Protein AF-A0A965R5T7-F1 (afdb_monomer)

Sequence (135 aa):
MKPNLKTINMLSEKFKLLIEKLINKTNKREIIWSKTHRDDEYMLKVGNSTILIDCWIDDNFQNIVELAIYNNSGDKIDGIIINEQQVDYPFLLGLHAIAKQAYYNVDETFKSIFDELDSNRIVGEKKKNELDDLI

Structure (mmCIF, N/CA/C/O backbone):
data_AF-A0A965R5T7-F1
#
_entry.id   AF-A0A965R5T7-F1
#
loop_
_atom_site.group_PDB
_atom_site.id
_atom_site.type_symbol
_atom_site.label_atom_id
_atom_site.label_alt_id
_atom_site.label_comp_id
_atom_site.label_asym_id
_atom_site.label_entity_id
_atom_site.label_seq_id
_atom_site.pdbx_PDB_ins_code
_atom_site.Cartn_x
_atom_site.Cartn_y
_atom_site.Cartn_z
_atom_site.occupancy
_atom_site.B_iso_or_equiv
_atom_site.auth_seq_id
_atom_site.auth_comp_id
_atom_site.auth_asym_id
_atom_site.auth_atom_id
_atom_site.pdbx_PDB_model_num
ATOM 1 N N . MET A 1 1 ? 34.096 19.685 -16.996 1.00 43.19 1 MET A N 1
ATOM 2 C CA . MET A 1 1 ? 33.132 18.609 -16.672 1.00 43.19 1 MET A CA 1
ATOM 3 C C . MET A 1 1 ? 31.737 19.207 -16.665 1.00 43.19 1 MET A C 1
ATOM 5 O O . MET A 1 1 ? 31.514 20.144 -15.913 1.00 43.19 1 MET A O 1
ATOM 9 N N . LYS A 1 2 ? 30.835 18.744 -17.537 1.00 38.50 2 LYS A N 1
ATOM 10 C CA . LYS A 1 2 ? 29.411 19.103 -17.460 1.00 38.50 2 LYS A CA 1
ATOM 11 C C . LYS A 1 2 ? 28.746 18.209 -16.401 1.00 38.50 2 LYS A C 1
ATOM 13 O O . LYS A 1 2 ? 29.120 17.038 -16.335 1.00 38.50 2 LYS A O 1
ATOM 18 N N . PRO A 1 3 ? 27.807 18.717 -15.588 1.00 44.22 3 PRO A N 1
ATOM 19 C CA . PRO A 1 3 ? 27.029 17.867 -14.699 1.00 44.22 3 PRO A CA 1
ATOM 20 C C . PRO A 1 3 ? 26.232 16.876 -15.550 1.00 44.22 3 PRO A C 1
ATOM 22 O O . PRO A 1 3 ? 25.555 17.262 -16.504 1.00 44.22 3 PRO A O 1
ATOM 25 N N . ASN A 1 4 ? 26.368 15.593 -15.229 1.00 38.88 4 ASN A N 1
ATOM 26 C CA . ASN A 1 4 ? 25.562 14.534 -15.811 1.00 38.88 4 ASN A CA 1
ATOM 27 C C . ASN A 1 4 ? 24.148 14.727 -15.247 1.00 38.88 4 ASN A C 1
ATOM 29 O O . ASN A 1 4 ? 23.935 14.542 -14.048 1.00 38.88 4 ASN A O 1
ATOM 33 N N . LEU A 1 5 ? 23.220 15.227 -16.066 1.00 43.69 5 LEU A N 1
ATOM 34 C CA . LEU A 1 5 ? 21.823 15.387 -15.675 1.00 43.69 5 LEU A CA 1
ATOM 35 C C . LEU A 1 5 ? 21.290 14.006 -15.280 1.00 43.69 5 LEU A C 1
ATOM 37 O O . LEU A 1 5 ? 21.142 13.136 -16.134 1.00 43.69 5 LEU A O 1
ATOM 41 N N . LYS A 1 6 ? 21.038 13.820 -13.974 1.00 46.09 6 LYS A N 1
ATOM 42 C CA . LYS A 1 6 ? 20.223 12.733 -13.421 1.00 46.09 6 LYS A CA 1
ATOM 43 C C . LYS A 1 6 ? 19.007 12.568 -14.331 1.00 46.09 6 LYS A C 1
ATOM 45 O O . LYS A 1 6 ? 18.230 13.511 -14.479 1.00 46.09 6 LYS A O 1
ATOM 50 N N . THR A 1 7 ? 18.849 11.400 -14.940 1.00 43.44 7 THR A N 1
ATOM 51 C CA . THR A 1 7 ? 17.636 11.064 -15.678 1.00 43.44 7 THR A CA 1
ATOM 52 C C . THR A 1 7 ? 16.466 11.131 -14.701 1.00 43.44 7 THR A C 1
ATOM 54 O O . THR A 1 7 ? 16.313 10.267 -13.840 1.00 43.44 7 THR A O 1
ATOM 57 N N . ILE A 1 8 ? 15.665 12.192 -14.796 1.00 49.94 8 ILE A N 1
ATOM 58 C CA . ILE A 1 8 ? 14.352 12.272 -14.161 1.00 49.94 8 ILE A CA 1
ATOM 59 C C . ILE A 1 8 ? 13.474 11.302 -14.952 1.00 49.94 8 ILE A C 1
ATOM 61 O O . ILE A 1 8 ? 12.843 11.687 -15.934 1.00 49.94 8 ILE A O 1
ATOM 65 N N . ASN A 1 9 ? 13.494 10.020 -14.594 1.00 56.38 9 ASN A N 1
ATOM 66 C CA . ASN A 1 9 ? 12.507 9.092 -15.126 1.00 56.38 9 ASN A CA 1
ATOM 67 C C . ASN A 1 9 ? 11.188 9.397 -14.426 1.00 56.38 9 ASN A C 1
ATOM 69 O O . ASN A 1 9 ? 10.975 8.978 -13.290 1.00 56.38 9 ASN A O 1
ATOM 73 N N . MET A 1 10 ? 10.353 10.178 -15.109 1.00 79.50 10 MET A N 1
ATOM 74 C CA . MET A 1 10 ? 8.964 10.354 -14.723 1.00 79.50 10 MET A CA 1
ATOM 75 C C . MET A 1 10 ? 8.202 9.044 -14.924 1.00 79.50 10 MET A C 1
ATOM 77 O O . MET A 1 10 ? 8.462 8.304 -15.878 1.00 79.50 10 MET A O 1
ATOM 81 N N . LEU A 1 11 ? 7.229 8.784 -14.058 1.00 87.62 11 LEU A N 1
ATOM 82 C CA . LEU A 1 11 ? 6.278 7.695 -14.216 1.00 87.62 11 LEU A CA 1
ATOM 83 C C . LEU A 1 11 ? 5.649 7.718 -15.607 1.00 87.62 11 LEU A C 1
ATOM 85 O O . LEU A 1 11 ? 5.277 8.773 -16.129 1.00 87.62 11 LEU A O 1
ATOM 89 N N . SER A 1 12 ? 5.479 6.532 -16.190 1.00 92.12 12 SER A N 1
ATOM 90 C CA . SER A 1 12 ? 4.728 6.415 -17.435 1.00 92.12 12 SER A CA 1
ATOM 91 C C . SER A 1 12 ? 3.263 6.801 -17.215 1.00 92.12 12 SER A C 1
ATOM 93 O O . SER A 1 12 ? 2.692 6.577 -16.144 1.00 92.12 12 SER A O 1
ATOM 95 N N . GLU A 1 13 ? 2.620 7.312 -18.263 1.00 94.12 13 GLU A N 1
ATOM 96 C CA . GLU A 1 13 ? 1.207 7.710 -18.212 1.00 94.12 13 GLU A CA 1
ATOM 97 C C . GLU A 1 13 ? 0.274 6.551 -17.820 1.00 94.12 13 GLU A C 1
ATOM 99 O O . GLU A 1 13 ? -0.743 6.764 -17.164 1.00 94.12 13 GLU A O 1
ATOM 104 N N . LYS A 1 14 ? 0.643 5.299 -18.139 1.00 95.06 14 LYS A N 1
ATOM 105 C CA . LYS A 1 14 ? -0.119 4.113 -17.716 1.00 95.06 14 LYS A CA 1
ATOM 106 C C . LYS A 1 14 ? -0.102 3.934 -16.198 1.00 95.06 14 LYS A C 1
ATOM 108 O O . LYS A 1 14 ? -1.148 3.655 -15.616 1.00 95.06 14 LYS A O 1
ATOM 113 N N . PHE A 1 15 ? 1.059 4.107 -15.564 1.00 96.50 15 PHE A N 1
ATOM 114 C CA . PHE A 1 15 ? 1.178 4.004 -14.110 1.00 96.50 15 PHE A CA 1
ATOM 115 C C . PHE A 1 15 ? 0.506 5.178 -13.406 1.00 96.50 15 PHE A C 1
ATOM 117 O O . PHE A 1 15 ? -0.211 4.948 -12.436 1.00 96.50 15 PHE A O 1
ATOM 124 N N . LYS A 1 16 ? 0.642 6.404 -13.927 1.00 96.25 16 LYS A N 1
ATOM 125 C CA . LYS A 1 16 ? -0.080 7.565 -13.384 1.00 96.25 16 LYS A CA 1
ATOM 126 C C . LYS A 1 16 ? -1.588 7.331 -13.382 1.00 96.25 16 LYS A C 1
ATOM 128 O O . LYS A 1 16 ? -2.218 7.401 -12.331 1.00 96.25 16 LYS A O 1
ATOM 133 N N . LEU A 1 17 ? -2.143 6.928 -14.526 1.00 97.31 17 LEU A N 1
ATOM 134 C CA . LEU A 1 17 ? -3.569 6.637 -14.655 1.00 97.31 17 LEU A CA 1
ATOM 135 C C . LEU A 1 17 ? -4.027 5.493 -13.734 1.00 97.31 17 LEU A C 1
ATOM 137 O O . LEU A 1 17 ? -5.126 5.549 -13.178 1.00 97.31 17 LEU A O 1
ATOM 141 N N . LEU A 1 18 ? -3.215 4.442 -13.579 1.00 97.25 18 LEU A N 1
ATOM 142 C CA . LEU A 1 18 ? -3.512 3.347 -12.657 1.00 97.25 18 LEU A CA 1
ATOM 143 C C . LEU A 1 18 ? -3.575 3.850 -11.209 1.00 97.25 18 LEU A C 1
ATOM 145 O O . LEU A 1 18 ? -4.568 3.599 -10.527 1.00 97.25 18 LEU A O 1
ATOM 149 N N . ILE A 1 19 ? -2.555 4.585 -10.765 1.00 97.88 19 ILE A N 1
ATOM 150 C CA . ILE A 1 19 ? -2.463 5.137 -9.408 1.00 97.88 19 ILE A CA 1
ATOM 151 C C . ILE A 1 19 ? -3.660 6.051 -9.121 1.00 97.88 19 ILE A C 1
ATOM 153 O O . ILE A 1 19 ? -4.338 5.865 -8.112 1.00 97.88 19 ILE A O 1
ATOM 157 N N . GLU A 1 20 ? -4.005 6.962 -10.035 1.00 98.00 20 GLU A N 1
ATOM 158 C CA . GLU A 1 20 ? -5.176 7.838 -9.891 1.00 98.00 20 GLU A CA 1
ATOM 159 C C . GLU A 1 20 ? -6.482 7.049 -9.741 1.00 98.00 20 GLU A C 1
ATOM 161 O O . GLU A 1 20 ? -7.328 7.376 -8.906 1.00 98.00 20 GLU A O 1
ATOM 166 N N . LYS A 1 21 ? -6.674 5.988 -10.535 1.00 98.19 21 LYS A N 1
ATOM 167 C CA . LYS A 1 21 ? -7.870 5.137 -10.433 1.00 98.19 21 LYS A CA 1
ATOM 168 C C . LYS A 1 21 ? -7.934 4.400 -9.098 1.00 98.19 21 LYS A C 1
ATOM 170 O O . LYS A 1 21 ? -9.021 4.311 -8.525 1.00 98.19 21 LYS A O 1
ATOM 175 N N . LEU A 1 22 ? -6.803 3.895 -8.607 1.00 98.25 22 LEU A N 1
ATOM 176 C CA . LEU A 1 22 ? -6.718 3.201 -7.322 1.00 98.25 22 LEU A CA 1
ATOM 177 C C . LEU A 1 22 ? -7.000 4.150 -6.155 1.00 98.25 22 LEU A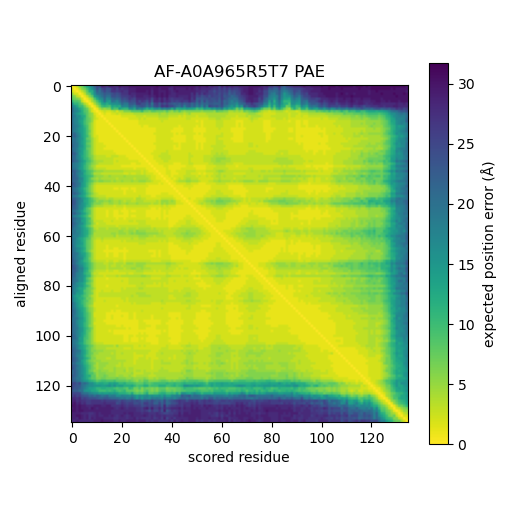 C 1
ATOM 179 O O . LEU A 1 22 ? -7.823 3.819 -5.303 1.00 98.25 22 LEU A O 1
ATOM 183 N N . ILE A 1 23 ? -6.402 5.344 -6.154 1.00 97.81 23 ILE A N 1
ATOM 184 C CA . ILE A 1 23 ? -6.662 6.388 -5.152 1.00 97.81 23 ILE A CA 1
ATOM 185 C C . ILE A 1 23 ? -8.153 6.738 -5.138 1.00 97.81 23 ILE A C 1
ATOM 187 O O . ILE A 1 23 ? -8.805 6.656 -4.099 1.00 97.81 23 ILE A O 1
ATOM 191 N N . ASN A 1 24 ? -8.724 7.049 -6.305 1.00 98.06 24 ASN A N 1
ATOM 192 C CA . ASN A 1 24 ? -10.126 7.447 -6.413 1.00 98.06 24 ASN A CA 1
ATOM 193 C C . ASN A 1 24 ? -11.088 6.366 -5.913 1.00 98.06 24 ASN A C 1
ATOM 195 O O . ASN A 1 24 ? -12.037 6.672 -5.193 1.00 98.06 24 ASN A O 1
ATOM 199 N N . LYS A 1 25 ? -10.865 5.103 -6.287 1.00 98.00 25 LYS A N 1
ATOM 200 C CA . LYS A 1 25 ? -11.713 3.999 -5.828 1.00 98.00 25 LYS A CA 1
ATOM 201 C C . LYS A 1 25 ? -11.514 3.678 -4.346 1.00 98.00 25 LYS A C 1
ATOM 203 O O . LYS A 1 25 ? -12.493 3.360 -3.680 1.00 98.00 25 LYS A O 1
ATOM 208 N N . THR A 1 26 ? -10.295 3.801 -3.821 1.00 97.44 26 THR A N 1
ATOM 209 C CA . THR A 1 26 ? -10.028 3.581 -2.390 1.00 97.44 26 THR A CA 1
ATOM 210 C C . THR A 1 26 ? -10.706 4.653 -1.539 1.00 97.44 26 THR A C 1
ATOM 212 O O . THR A 1 26 ? -11.428 4.314 -0.609 1.00 97.44 26 THR A O 1
ATOM 215 N N . ASN A 1 27 ? -10.611 5.928 -1.931 1.00 95.00 27 ASN A N 1
ATOM 216 C CA . ASN A 1 27 ? -11.287 7.035 -1.241 1.00 95.00 27 ASN A CA 1
ATOM 217 C C . ASN A 1 27 ? -12.820 6.915 -1.275 1.00 95.00 27 ASN A C 1
ATOM 219 O O . ASN A 1 27 ? -13.504 7.340 -0.349 1.00 95.00 27 ASN A O 1
ATOM 223 N N . LYS A 1 28 ? -13.376 6.309 -2.331 1.00 96.38 28 LYS A N 1
ATOM 224 C CA . LYS A 1 28 ? -14.811 5.989 -2.428 1.00 96.38 28 LYS A CA 1
ATOM 225 C C . LYS A 1 28 ? -15.208 4.705 -1.696 1.00 96.38 28 LYS A C 1
ATOM 227 O O . LYS A 1 28 ? -16.377 4.334 -1.742 1.00 96.38 28 LYS A O 1
ATOM 232 N N . ARG A 1 29 ? -14.259 4.021 -1.046 1.00 94.19 29 ARG A N 1
ATOM 233 C CA . ARG A 1 29 ? -14.456 2.724 -0.377 1.00 94.19 29 ARG A CA 1
ATOM 234 C C . ARG A 1 29 ? -14.976 1.636 -1.327 1.00 94.19 29 ARG A C 1
ATOM 236 O O . ARG A 1 29 ? -15.692 0.725 -0.932 1.00 94.19 29 ARG A O 1
ATOM 243 N N . GLU A 1 30 ? -14.596 1.729 -2.601 1.00 96.12 30 GLU A N 1
ATOM 244 C CA . GLU A 1 30 ? -14.926 0.763 -3.660 1.00 96.12 30 GLU A CA 1
ATOM 245 C C . GLU A 1 30 ? -13.811 -0.277 -3.871 1.00 96.12 30 GLU A C 1
ATOM 247 O O . GLU A 1 30 ? -13.876 -1.088 -4.798 1.00 96.12 30 GLU A O 1
ATOM 252 N N . ILE A 1 31 ? -12.757 -0.221 -3.055 1.00 95.75 31 ILE A N 1
ATOM 253 C CA . ILE A 1 31 ? -11.643 -1.164 -3.034 1.00 95.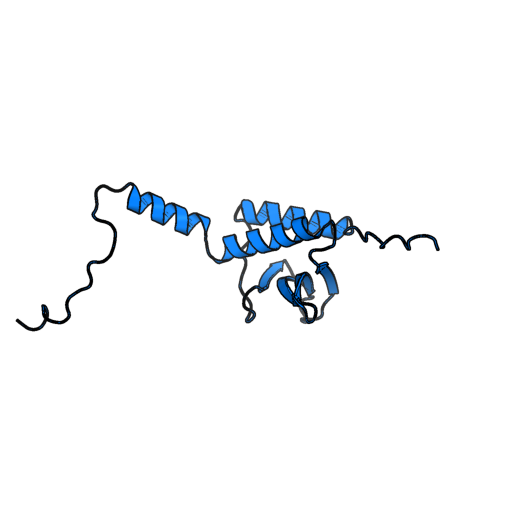75 31 ILE A CA 1
ATOM 254 C C . ILE A 1 31 ? -11.494 -1.700 -1.616 1.00 95.75 31 ILE A C 1
ATOM 256 O O . ILE A 1 31 ? -11.519 -0.937 -0.654 1.00 95.75 31 ILE A O 1
ATOM 260 N N . ILE A 1 32 ? -11.279 -3.009 -1.516 1.00 95.50 32 ILE A N 1
ATOM 261 C CA . ILE A 1 32 ? -10.909 -3.678 -0.274 1.00 95.50 32 ILE A CA 1
ATOM 262 C C . ILE A 1 32 ? -9.442 -4.081 -0.401 1.00 95.50 32 ILE A C 1
ATOM 264 O O . ILE A 1 32 ? -9.101 -4.973 -1.181 1.00 95.50 32 ILE A O 1
ATOM 268 N N . TRP A 1 33 ? -8.583 -3.397 0.349 1.00 98.19 33 TRP A N 1
ATOM 269 C CA . TRP A 1 33 ? -7.179 -3.765 0.489 1.00 98.19 33 TRP A CA 1
ATOM 270 C C . TRP A 1 33 ? -7.034 -4.886 1.517 1.00 98.19 33 TRP A C 1
ATOM 272 O O . TRP A 1 33 ? -7.760 -4.952 2.506 1.00 98.19 33 TRP A O 1
ATOM 282 N N . SER A 1 34 ? -6.075 -5.769 1.280 1.00 97.88 34 SER A N 1
ATOM 283 C CA . SER A 1 34 ? -5.658 -6.817 2.212 1.00 97.88 34 SER A CA 1
ATOM 284 C C . SER A 1 34 ? -4.182 -6.641 2.543 1.00 97.88 34 SER A C 1
ATOM 286 O O . SER A 1 34 ? -3.463 -5.985 1.795 1.00 97.88 34 SER A O 1
ATOM 288 N N . LYS A 1 35 ? -3.716 -7.212 3.651 1.00 96.12 35 LYS A N 1
ATOM 289 C CA . LYS A 1 35 ? -2.295 -7.204 4.007 1.00 96.12 35 LYS A CA 1
ATOM 290 C C . LYS A 1 35 ? -1.619 -8.483 3.529 1.00 96.12 35 LYS A C 1
ATOM 292 O O . LYS A 1 35 ? -2.260 -9.535 3.472 1.00 96.12 35 LYS A O 1
ATOM 297 N N . THR A 1 36 ? -0.338 -8.395 3.192 1.00 96.38 36 THR A N 1
ATOM 298 C CA . THR A 1 36 ? 0.495 -9.585 2.990 1.00 96.38 36 THR A CA 1
ATOM 299 C C . THR A 1 36 ? 1.160 -9.999 4.309 1.00 96.38 36 THR A C 1
ATOM 301 O O . THR A 1 36 ? 0.714 -9.626 5.393 1.00 96.38 36 THR A O 1
ATOM 304 N N . HIS A 1 37 ? 2.205 -10.821 4.235 1.00 94.00 37 HIS A N 1
ATOM 305 C CA . HIS A 1 37 ? 3.018 -11.176 5.396 1.00 94.00 37 HIS A CA 1
ATOM 306 C C . HIS A 1 37 ? 4.077 -10.110 5.726 1.00 94.00 37 HIS A C 1
ATOM 308 O O . HIS A 1 37 ? 4.719 -10.216 6.766 1.00 94.00 37 HIS A O 1
ATOM 314 N N . ARG A 1 38 ? 4.287 -9.114 4.852 1.00 94.00 38 ARG A N 1
ATOM 315 C CA . ARG A 1 38 ? 5.244 -8.023 5.076 1.00 94.00 38 ARG A CA 1
ATOM 316 C C . ARG A 1 38 ? 4.563 -6.880 5.828 1.00 94.00 38 ARG A C 1
ATOM 318 O O . ARG A 1 38 ? 3.351 -6.679 5.725 1.00 94.00 38 ARG A O 1
ATOM 325 N N . ASP A 1 39 ? 5.343 -6.139 6.607 1.00 91.69 39 ASP A N 1
ATOM 326 C CA . ASP A 1 39 ? 4.795 -5.185 7.576 1.00 91.69 39 ASP A CA 1
ATOM 327 C C . ASP A 1 39 ? 4.067 -3.998 6.935 1.00 91.69 39 ASP A C 1
ATOM 329 O O . ASP A 1 39 ? 3.009 -3.600 7.437 1.00 91.69 39 ASP A O 1
ATOM 333 N N . ASP A 1 40 ? 4.589 -3.485 5.821 1.00 96.81 40 ASP A N 1
ATOM 334 C CA . ASP A 1 40 ? 4.077 -2.311 5.110 1.00 96.81 40 ASP A CA 1
ATOM 335 C C . ASP A 1 40 ? 3.747 -2.613 3.634 1.00 96.81 40 ASP A C 1
ATOM 337 O O . ASP A 1 40 ? 3.803 -1.726 2.787 1.00 96.81 40 ASP A O 1
ATOM 341 N N . GLU A 1 41 ? 3.308 -3.840 3.336 1.00 98.50 41 GLU A N 1
ATOM 342 C CA . GLU A 1 41 ? 2.842 -4.236 2.001 1.00 98.50 41 GLU A CA 1
ATOM 343 C C . GLU A 1 41 ? 1.335 -4.533 1.987 1.00 98.50 41 GLU A C 1
ATOM 345 O O . GLU A 1 41 ? 0.810 -5.318 2.789 1.00 98.50 41 GLU A O 1
ATOM 350 N N . TYR A 1 42 ? 0.637 -3.932 1.023 1.00 98.62 42 TYR A N 1
ATOM 351 C CA . TYR A 1 42 ? -0.806 -4.064 0.846 1.00 98.62 42 TYR A CA 1
ATOM 352 C C . TYR A 1 42 ? -1.126 -4.638 -0.528 1.00 98.62 42 TYR A C 1
ATOM 354 O O . TYR A 1 42 ? -0.548 -4.264 -1.548 1.00 98.62 42 TYR A O 1
ATOM 362 N N . MET A 1 43 ? -2.086 -5.552 -0.546 1.00 98.38 43 MET A N 1
ATOM 363 C CA . MET A 1 43 ? -2.481 -6.338 -1.699 1.00 98.38 43 MET A CA 1
ATOM 364 C C . MET A 1 43 ? -3.912 -6.026 -2.116 1.00 98.38 43 MET A C 1
ATOM 366 O O . MET A 1 43 ? -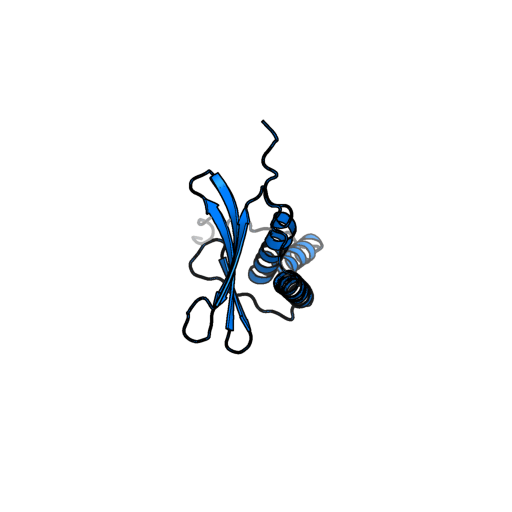4.835 -6.004 -1.295 1.00 98.38 43 MET A O 1
ATOM 370 N N . LEU A 1 44 ? -4.098 -5.907 -3.425 1.00 98.19 44 LEU A N 1
ATOM 371 C CA . LEU A 1 44 ? -5.388 -5.803 -4.083 1.00 98.19 44 LEU A CA 1
ATOM 372 C C . LEU A 1 44 ? -5.490 -6.826 -5.217 1.00 98.19 44 LEU A C 1
ATOM 374 O O . LEU A 1 44 ? -4.635 -6.884 -6.098 1.00 98.19 44 LEU A O 1
ATOM 378 N N . LYS A 1 45 ? -6.582 -7.591 -5.246 1.00 96.56 45 LYS A N 1
ATOM 379 C CA . LYS A 1 45 ? -6.937 -8.437 -6.393 1.00 96.56 45 LYS A CA 1
ATOM 380 C C . LYS A 1 45 ? -7.857 -7.669 -7.342 1.00 96.56 45 LYS A C 1
ATOM 382 O O . LYS A 1 45 ? -8.914 -7.201 -6.925 1.00 96.56 45 LYS A O 1
ATOM 387 N N . VAL A 1 46 ? -7.475 -7.558 -8.616 1.00 93.69 46 VAL A N 1
ATOM 388 C CA . VAL A 1 46 ? -8.261 -6.897 -9.673 1.00 93.69 46 VAL A CA 1
ATOM 389 C C . VAL A 1 46 ? -8.376 -7.829 -10.876 1.00 93.69 46 VAL A C 1
ATOM 391 O O . VAL A 1 46 ? -7.412 -8.032 -11.613 1.00 93.69 46 VAL A O 1
ATOM 394 N N . GLY A 1 47 ? -9.563 -8.399 -11.096 1.00 91.81 47 GLY A N 1
ATOM 395 C CA . GLY A 1 47 ? -9.763 -9.405 -12.143 1.00 91.81 47 GLY A CA 1
ATOM 396 C C . GLY A 1 47 ? -8.823 -10.600 -11.950 1.00 91.81 47 GLY A C 1
ATOM 397 O O . GLY A 1 47 ? -8.819 -11.213 -10.886 1.00 91.81 47 GLY A O 1
ATOM 398 N N . ASN A 1 48 ? -8.006 -10.893 -12.966 1.00 93.75 48 ASN A N 1
ATOM 399 C CA . ASN A 1 48 ? -6.997 -11.961 -12.939 1.00 93.75 48 ASN A CA 1
ATOM 400 C C . ASN A 1 48 ? -5.594 -11.467 -12.538 1.00 93.75 48 ASN A C 1
ATOM 402 O O . ASN A 1 48 ? -4.613 -12.174 -12.757 1.00 93.75 48 ASN A O 1
ATOM 406 N N . SER A 1 49 ? -5.477 -10.256 -11.994 1.00 96.75 49 SER A N 1
ATOM 407 C CA . SER A 1 49 ? -4.202 -9.670 -11.581 1.00 96.75 49 SER A CA 1
ATOM 408 C C . SER A 1 49 ? -4.175 -9.383 -10.087 1.00 96.75 49 SER A C 1
ATOM 410 O O . SER A 1 49 ? -5.203 -9.105 -9.464 1.00 96.75 49 SER A O 1
ATOM 412 N N . THR A 1 50 ? -2.969 -9.396 -9.531 1.00 98.12 50 THR A N 1
ATOM 413 C CA . THR A 1 50 ? -2.699 -8.935 -8.168 1.00 98.12 50 THR A CA 1
ATOM 414 C C . THR A 1 50 ? -1.836 -7.685 -8.237 1.00 98.12 50 THR A C 1
ATOM 416 O O . THR A 1 50 ? -0.851 -7.656 -8.967 1.00 98.12 50 THR A O 1
ATOM 419 N N . ILE A 1 51 ? -2.207 -6.654 -7.489 1.00 98.44 51 ILE A N 1
ATOM 420 C CA . ILE A 1 51 ? -1.428 -5.431 -7.316 1.00 98.44 51 ILE A CA 1
ATOM 421 C C . ILE A 1 51 ? -0.915 -5.418 -5.880 1.00 98.44 51 ILE A C 1
ATOM 423 O O . ILE A 1 51 ? -1.708 -5.576 -4.951 1.00 98.44 51 ILE A O 1
ATOM 427 N N . LEU A 1 52 ? 0.389 -5.224 -5.713 1.00 98.50 52 LEU A N 1
ATOM 428 C CA . LEU A 1 52 ? 1.039 -4.997 -4.426 1.00 98.50 52 LEU A CA 1
ATOM 429 C C . LEU A 1 52 ? 1.572 -3.566 -4.380 1.00 98.50 52 LEU A C 1
ATOM 431 O O . LEU A 1 52 ? 2.145 -3.102 -5.366 1.00 98.50 52 LEU A O 1
ATOM 435 N N . ILE A 1 53 ? 1.380 -2.889 -3.252 1.00 98.69 53 ILE A N 1
ATOM 436 C CA . ILE A 1 53 ? 2.010 -1.607 -2.929 1.00 98.69 53 ILE A CA 1
ATOM 437 C C . ILE A 1 53 ? 2.782 -1.781 -1.620 1.00 98.69 53 ILE A C 1
ATOM 439 O O . ILE A 1 53 ? 2.190 -2.118 -0.596 1.00 98.69 53 ILE A O 1
ATOM 443 N N . ASP A 1 54 ? 4.096 -1.596 -1.672 1.00 98.31 54 ASP A N 1
ATOM 444 C CA . ASP A 1 54 ? 5.024 -1.823 -0.560 1.00 98.31 54 ASP A CA 1
ATOM 445 C C . ASP A 1 54 ? 5.842 -0.563 -0.269 1.00 98.31 54 ASP A C 1
ATOM 447 O O . ASP A 1 54 ? 6.101 0.239 -1.171 1.00 98.31 54 ASP A O 1
ATOM 451 N N . CY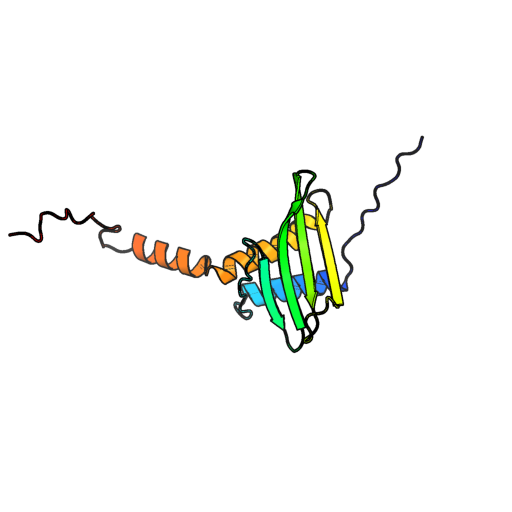S A 1 55 ? 6.261 -0.406 0.983 1.00 97.94 55 CYS A N 1
ATOM 452 C CA . CYS A 1 55 ? 7.184 0.634 1.416 1.00 97.94 55 CYS A CA 1
ATOM 453 C C . CYS A 1 55 ? 8.245 0.020 2.332 1.00 97.94 55 CYS A C 1
ATOM 455 O O . CYS A 1 55 ? 7.918 -0.584 3.352 1.00 97.94 55 CYS A O 1
ATOM 457 N N . TRP A 1 56 ? 9.519 0.199 1.991 1.00 97.44 56 TRP A N 1
ATOM 458 C CA . TRP A 1 56 ? 10.648 -0.379 2.724 1.00 97.44 56 TRP A CA 1
ATOM 459 C C . TRP A 1 56 ? 11.873 0.538 2.671 1.00 97.44 56 TRP A C 1
ATOM 461 O O . TRP A 1 56 ? 11.914 1.497 1.904 1.00 97.44 56 TRP A O 1
ATOM 471 N N . ILE A 1 57 ? 12.866 0.263 3.517 1.00 96.81 57 ILE A N 1
ATOM 472 C CA . ILE A 1 57 ? 14.142 0.987 3.548 1.00 96.81 57 ILE A CA 1
ATOM 473 C C . ILE A 1 57 ? 15.212 0.100 2.919 1.00 96.81 57 ILE A C 1
ATOM 475 O O . ILE A 1 57 ? 15.354 -1.054 3.328 1.00 96.81 57 ILE A O 1
ATOM 479 N N . ASP A 1 58 ? 15.946 0.624 1.938 1.00 94.38 58 ASP A N 1
ATOM 480 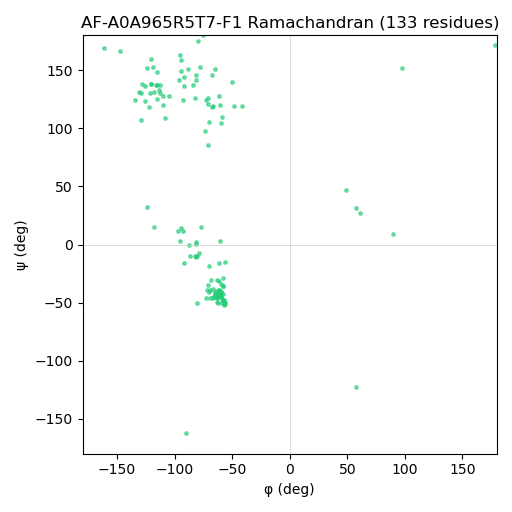C CA . ASP A 1 58 ? 17.019 -0.120 1.276 1.00 94.38 58 ASP A CA 1
ATOM 481 C C . ASP A 1 58 ? 18.330 -0.166 2.073 1.00 94.38 58 ASP A C 1
ATOM 483 O O . ASP A 1 58 ? 18.488 0.478 3.111 1.00 94.38 58 ASP A O 1
ATOM 487 N N . ASP A 1 59 ? 19.305 -0.919 1.558 1.00 95.50 59 ASP A N 1
ATOM 488 C CA . ASP A 1 59 ? 20.631 -1.060 2.175 1.00 95.50 59 ASP A CA 1
ATOM 489 C C . ASP A 1 59 ? 21.401 0.275 2.269 1.00 95.50 59 ASP A C 1
ATOM 491 O O . ASP A 1 59 ? 22.369 0.390 3.021 1.00 95.50 59 ASP A O 1
ATOM 495 N N . ASN A 1 60 ? 20.973 1.298 1.521 1.00 95.06 60 ASN A N 1
ATOM 496 C CA . ASN A 1 60 ? 21.529 2.649 1.547 1.00 95.06 60 ASN A CA 1
ATOM 497 C C . ASN A 1 60 ? 20.728 3.601 2.450 1.00 95.06 60 ASN A C 1
ATOM 499 O O . ASN A 1 60 ? 20.953 4.814 2.396 1.00 95.06 60 ASN A O 1
A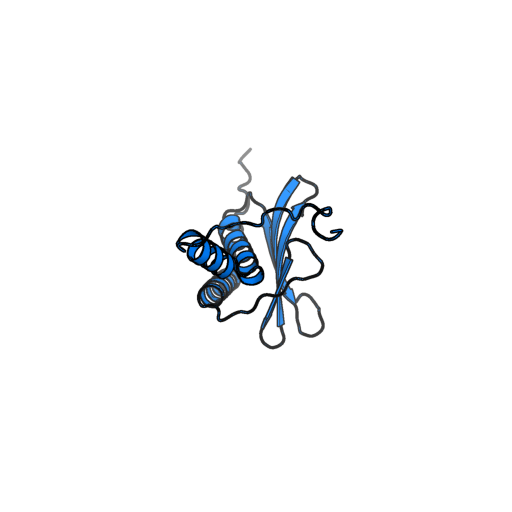TOM 503 N N . PHE A 1 61 ? 19.816 3.073 3.271 1.00 95.12 61 PHE A N 1
ATOM 504 C CA . PHE A 1 61 ? 18.920 3.830 4.145 1.00 95.12 61 PHE A CA 1
ATOM 505 C C . PHE A 1 61 ? 17.975 4.788 3.403 1.00 95.12 61 PHE A C 1
ATOM 507 O O . PHE A 1 61 ? 17.555 5.800 3.963 1.00 95.12 61 PHE A O 1
ATOM 514 N N . GLN A 1 62 ? 17.631 4.489 2.150 1.00 96.19 62 GLN A N 1
ATOM 515 C CA . GLN A 1 62 ? 16.653 5.254 1.382 1.00 96.19 62 GLN A CA 1
ATOM 516 C C . GLN A 1 62 ? 15.264 4.654 1.546 1.00 96.19 62 GLN A C 1
ATOM 518 O O . GLN A 1 62 ? 15.090 3.440 1.440 1.00 96.19 62 GLN A O 1
ATOM 523 N N . ASN A 1 63 ? 14.257 5.509 1.734 1.00 97.06 63 ASN A N 1
ATOM 524 C CA . ASN A 1 63 ? 12.872 5.066 1.657 1.00 97.06 63 ASN A CA 1
ATOM 525 C C . ASN A 1 63 ? 12.512 4.747 0.203 1.00 97.06 63 ASN A C 1
ATOM 527 O O . ASN A 1 63 ? 12.672 5.586 -0.692 1.00 97.06 63 ASN A O 1
ATOM 531 N N . ILE A 1 64 ? 12.011 3.535 -0.008 1.00 97.56 64 ILE A N 1
ATOM 532 C CA . ILE A 1 64 ? 11.572 2.995 -1.287 1.00 97.56 64 ILE A CA 1
ATOM 533 C C . ILE A 1 64 ? 10.073 2.734 -1.225 1.00 97.56 64 ILE A C 1
ATOM 535 O O . ILE A 1 64 ? 9.580 2.155 -0.260 1.00 97.56 64 ILE A O 1
ATOM 539 N N . VAL A 1 65 ? 9.363 3.095 -2.293 1.00 98.06 65 VAL A N 1
ATOM 540 C CA . VAL A 1 65 ? 7.992 2.644 -2.536 1.00 98.06 65 VAL A CA 1
ATOM 541 C C . VAL A 1 65 ? 7.956 1.843 -3.832 1.00 98.06 65 VAL A C 1
ATOM 543 O O . VAL A 1 65 ? 8.477 2.278 -4.864 1.00 98.06 65 VAL A O 1
ATOM 546 N N . GLU A 1 66 ? 7.331 0.671 -3.781 1.00 97.69 66 GLU A N 1
ATOM 547 C CA . GLU A 1 66 ? 7.183 -0.235 -4.917 1.00 97.69 66 GLU A CA 1
ATOM 548 C C . GLU A 1 66 ? 5.709 -0.512 -5.210 1.00 97.69 66 GLU A C 1
ATOM 550 O O . GLU A 1 66 ? 4.961 -0.919 -4.328 1.00 97.69 66 GLU A O 1
ATOM 555 N N . LEU A 1 67 ? 5.309 -0.368 -6.476 1.00 98.38 67 LEU A N 1
ATOM 556 C CA . LEU A 1 67 ? 4.058 -0.921 -6.994 1.00 98.38 67 LEU A CA 1
ATOM 557 C C . LEU A 1 67 ? 4.388 -2.067 -7.944 1.00 98.38 67 LEU A C 1
ATOM 559 O O . LEU A 1 67 ? 5.020 -1.849 -8.979 1.00 98.38 67 LEU A O 1
ATOM 563 N N . ALA A 1 68 ? 3.918 -3.268 -7.635 1.00 98.12 68 ALA A N 1
ATOM 564 C CA . ALA A 1 68 ? 4.144 -4.455 -8.448 1.00 98.12 68 ALA A CA 1
ATOM 565 C C . ALA A 1 68 ? 2.818 -5.068 -8.910 1.00 98.12 68 ALA A C 1
ATOM 567 O O . ALA A 1 68 ? 1.854 -5.157 -8.151 1.00 98.12 68 ALA A O 1
ATOM 568 N N . ILE A 1 69 ? 2.771 -5.496 -10.171 1.00 98.25 69 ILE A N 1
ATOM 569 C CA . ILE A 1 69 ? 1.607 -6.120 -10.799 1.00 98.25 69 ILE A CA 1
ATOM 570 C C . ILE A 1 69 ? 1.975 -7.558 -11.145 1.00 98.25 69 ILE A C 1
ATOM 572 O O . ILE A 1 69 ? 2.931 -7.795 -11.878 1.00 98.25 69 ILE A O 1
ATOM 576 N N . TYR A 1 70 ? 1.186 -8.508 -10.663 1.00 98.31 70 TYR A N 1
ATOM 577 C CA . TYR A 1 70 ? 1.358 -9.936 -10.891 1.00 98.31 70 TYR A CA 1
ATOM 578 C C . TYR A 1 70 ? 0.183 -10.502 -11.690 1.00 98.31 70 TYR A C 1
ATOM 580 O O . TYR A 1 70 ? -0.955 -10.030 -11.578 1.00 98.31 70 TYR A O 1
ATOM 588 N N . ASN A 1 71 ? 0.453 -11.526 -12.498 1.00 97.12 71 ASN A N 1
ATOM 589 C CA . ASN A 1 71 ? -0.582 -12.318 -13.159 1.00 97.12 71 ASN A CA 1
ATOM 590 C C . ASN A 1 71 ? -1.260 -13.280 -12.156 1.00 97.12 71 ASN A C 1
ATOM 592 O O . ASN A 1 71 ? -0.918 -13.331 -10.973 1.00 97.12 71 ASN A O 1
ATOM 596 N N . ASN A 1 72 ? -2.229 -14.062 -12.630 1.00 94.88 72 ASN A N 1
ATOM 597 C CA . ASN A 1 72 ? -2.928 -15.061 -11.818 1.00 94.88 72 ASN A CA 1
ATOM 598 C C . ASN A 1 72 ? -2.057 -16.269 -11.431 1.00 94.88 72 ASN A C 1
ATOM 600 O O . ASN A 1 72 ? -2.411 -16.978 -10.491 1.00 94.88 72 ASN A O 1
ATOM 604 N N . SER A 1 73 ? -0.948 -16.498 -12.134 1.00 95.56 73 SER A N 1
ATOM 605 C CA . SER A 1 73 ? 0.046 -17.530 -11.815 1.00 95.56 73 SER A CA 1
ATOM 606 C C . SER A 1 73 ? 1.030 -17.095 -10.724 1.00 95.56 73 SER A C 1
ATOM 608 O O . SER A 1 73 ? 1.763 -17.931 -10.207 1.00 95.56 73 SER A O 1
ATOM 610 N N . GLY A 1 74 ? 1.035 -15.810 -10.352 1.00 94.38 74 GLY A N 1
ATOM 611 C CA . GLY A 1 74 ? 1.973 -15.240 -9.386 1.00 94.38 74 GLY A CA 1
ATOM 612 C C . GLY A 1 74 ? 3.269 -14.702 -9.997 1.00 94.38 74 GLY A C 1
ATOM 613 O O . GLY A 1 74 ? 4.162 -14.320 -9.247 1.00 94.38 74 GLY A O 1
ATOM 614 N N . ASP A 1 75 ? 3.382 -14.613 -11.325 1.00 97.12 75 ASP A N 1
ATOM 615 C CA . ASP A 1 75 ? 4.542 -14.001 -11.980 1.00 97.12 75 ASP A CA 1
ATOM 616 C C . ASP A 1 75 ? 4.375 -12.483 -12.069 1.00 97.12 75 ASP A C 1
ATOM 618 O O . ASP A 1 75 ? 3.304 -11.985 -12.439 1.00 97.12 75 ASP A O 1
ATOM 622 N N . LYS A 1 76 ? 5.447 -11.736 -11.779 1.00 97.06 76 LYS A N 1
ATOM 623 C CA . LYS A 1 76 ? 5.464 -10.275 -11.922 1.00 97.06 76 LYS A CA 1
ATOM 624 C C . LYS A 1 76 ? 5.384 -9.906 -13.406 1.00 97.06 76 LYS A C 1
ATOM 626 O O . LYS A 1 76 ? 6.269 -10.251 -14.182 1.00 97.06 76 LYS A O 1
ATOM 631 N N . ILE A 1 77 ? 4.321 -9.200 -13.788 1.00 96.06 77 ILE A N 1
ATOM 632 C CA . ILE A 1 77 ? 4.101 -8.674 -15.140 1.00 96.06 77 ILE A CA 1
ATOM 633 C C . ILE A 1 77 ? 4.889 -7.376 -15.331 1.00 96.06 77 ILE A C 1
ATOM 635 O O . ILE A 1 77 ? 5.566 -7.208 -16.340 1.00 96.06 77 ILE A O 1
ATOM 639 N N . ASP A 1 78 ? 4.746 -6.440 -14.391 1.00 96.62 78 ASP A N 1
ATOM 640 C CA . ASP A 1 78 ? 5.326 -5.096 -14.473 1.00 96.62 78 ASP A CA 1
ATOM 641 C C . ASP A 1 78 ? 5.362 -4.453 -13.076 1.00 96.62 78 ASP A C 1
ATOM 643 O O . ASP A 1 78 ? 4.764 -4.961 -12.121 1.00 96.62 78 ASP A O 1
ATOM 647 N N . GLY A 1 79 ? 6.055 -3.329 -12.935 1.00 95.56 79 GLY A N 1
ATOM 648 C CA . GLY A 1 79 ? 6.063 -2.553 -11.707 1.00 95.56 79 GLY A CA 1
ATOM 649 C C . GLY A 1 79 ? 6.967 -1.330 -11.761 1.00 95.56 79 GLY A C 1
ATOM 650 O O . GLY A 1 79 ? 7.752 -1.138 -12.686 1.00 95.56 79 GLY A O 1
ATOM 651 N N . ILE A 1 80 ? 6.861 -0.512 -10.724 1.00 96.81 80 ILE A N 1
ATOM 652 C CA . ILE A 1 80 ? 7.667 0.690 -10.515 1.00 96.81 80 ILE A CA 1
ATOM 653 C C . ILE A 1 80 ? 8.271 0.641 -9.120 1.00 96.81 80 ILE A C 1
ATOM 655 O O . ILE A 1 80 ? 7.600 0.262 -8.165 1.00 96.81 80 ILE A O 1
ATOM 659 N N . ILE A 1 81 ? 9.535 1.034 -9.021 1.00 96.12 81 ILE A N 1
ATOM 660 C CA . ILE A 1 81 ? 10.267 1.181 -7.765 1.00 96.12 81 ILE A CA 1
ATOM 661 C C . ILE A 1 81 ? 10.809 2.604 -7.758 1.00 96.12 81 ILE A C 1
ATOM 663 O O . ILE A 1 81 ? 11.47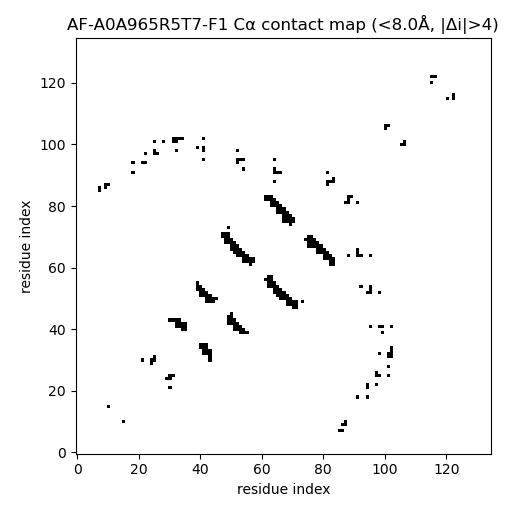9 3.013 -8.711 1.00 96.12 81 ILE A O 1
ATOM 667 N N . ILE A 1 82 ? 10.462 3.368 -6.726 1.00 95.25 82 ILE A N 1
ATOM 668 C CA . ILE A 1 82 ? 10.820 4.779 -6.610 1.00 95.25 82 ILE A CA 1
ATOM 669 C C . ILE A 1 82 ? 11.410 5.034 -5.224 1.00 95.25 82 ILE A C 1
ATOM 671 O O . ILE A 1 82 ? 10.810 4.655 -4.223 1.00 95.25 82 ILE A O 1
ATOM 675 N N . ASN A 1 83 ? 12.555 5.713 -5.167 1.00 95.56 83 ASN A N 1
ATOM 676 C CA . ASN A 1 83 ? 13.148 6.197 -3.923 1.00 95.56 83 ASN A CA 1
ATOM 677 C C . ASN A 1 83 ? 12.785 7.657 -3.625 1.00 95.56 83 ASN A C 1
ATOM 679 O O . ASN A 1 83 ? 12.398 8.417 -4.514 1.00 95.56 83 ASN A O 1
ATOM 683 N N . GLU A 1 84 ? 12.983 8.069 -2.376 1.00 95.38 84 GLU A N 1
ATOM 684 C CA . GLU A 1 84 ? 12.668 9.415 -1.873 1.00 95.38 84 GLU A CA 1
ATOM 685 C C . GLU A 1 84 ? 13.327 10.594 -2.615 1.00 95.38 84 GLU A C 1
ATOM 687 O O . GLU A 1 84 ? 12.893 11.735 -2.462 1.00 95.38 84 GLU A O 1
ATOM 692 N N . GLN A 1 85 ? 14.350 10.358 -3.445 1.00 93.62 85 GLN A N 1
ATOM 693 C CA . GLN A 1 85 ? 15.012 11.413 -4.223 1.00 93.62 85 GLN A CA 1
ATOM 694 C C . GLN A 1 85 ? 14.336 11.690 -5.573 1.00 93.62 85 GLN A C 1
ATOM 696 O O . GLN A 1 85 ? 14.721 12.633 -6.273 1.00 93.62 85 GLN A O 1
ATOM 701 N N . GLN A 1 86 ? 13.393 10.847 -5.991 1.00 93.00 86 GLN A N 1
ATOM 702 C CA . GLN A 1 86 ? 12.722 10.950 -7.283 1.00 93.00 86 GLN A CA 1
ATOM 703 C C . GLN A 1 86 ? 11.441 11.787 -7.185 1.00 93.00 86 GLN A C 1
ATOM 705 O O . GLN A 1 86 ? 10.701 11.720 -6.209 1.00 93.00 86 GLN A O 1
ATOM 710 N N . VAL A 1 87 ? 11.148 12.557 -8.239 1.00 93.94 87 VAL A N 1
ATOM 711 C CA . VAL A 1 87 ? 10.033 13.526 -8.263 1.00 93.94 87 VAL A CA 1
ATOM 712 C C . VAL A 1 87 ? 8.656 12.893 -8.033 1.00 93.94 87 VAL A C 1
ATOM 714 O O . VAL A 1 87 ? 7.802 13.503 -7.399 1.00 93.94 87 VAL A O 1
ATOM 717 N N . ASP A 1 88 ? 8.454 11.661 -8.502 1.00 94.81 88 ASP A N 1
ATOM 718 C CA . ASP A 1 88 ? 7.176 10.951 -8.391 1.00 94.81 88 ASP A CA 1
ATOM 719 C C . ASP A 1 88 ? 7.020 10.170 -7.077 1.00 94.81 88 ASP A C 1
ATOM 721 O O . ASP A 1 88 ? 5.983 9.546 -6.846 1.00 94.81 88 ASP A O 1
ATOM 725 N N . TYR A 1 89 ? 8.024 10.205 -6.195 1.00 95.94 89 TYR A N 1
ATOM 726 C CA . TYR A 1 89 ? 7.980 9.497 -4.918 1.00 95.94 89 TYR A CA 1
ATOM 727 C C . TYR A 1 89 ? 6.769 9.881 -4.058 1.00 95.94 89 TYR A C 1
ATOM 729 O O . TYR A 1 89 ? 6.041 8.975 -3.651 1.00 95.94 89 TYR A O 1
ATOM 737 N N . PRO A 1 90 ? 6.454 11.178 -3.832 1.00 96.12 90 PRO A N 1
ATOM 738 C CA . PRO A 1 90 ? 5.292 11.550 -3.025 1.00 96.12 90 PRO A CA 1
ATOM 739 C C . PRO A 1 90 ? 3.973 11.055 -3.625 1.00 96.12 90 PRO A C 1
ATOM 741 O O . PRO A 1 90 ? 3.034 10.749 -2.894 1.00 96.12 90 PRO A O 1
ATOM 744 N N . PHE A 1 91 ? 3.901 10.962 -4.955 1.00 95.75 91 PHE A N 1
ATOM 745 C CA . PHE A 1 91 ? 2.704 10.509 -5.649 1.00 95.75 91 PHE A CA 1
ATOM 746 C C . PHE A 1 91 ? 2.451 9.016 -5.418 1.00 95.75 91 PHE A C 1
ATOM 748 O O . PHE A 1 91 ? 1.335 8.626 -5.074 1.00 95.75 91 PHE A O 1
ATOM 755 N N . LEU A 1 92 ? 3.491 8.183 -5.535 1.00 97.44 92 LEU A N 1
ATOM 756 C CA . LEU A 1 92 ? 3.359 6.755 -5.264 1.00 97.44 92 LEU A CA 1
ATOM 757 C C . LEU A 1 92 ? 3.203 6.458 -3.761 1.00 97.44 92 LEU A C 1
ATOM 759 O O . LEU A 1 92 ? 2.368 5.634 -3.385 1.00 97.44 92 LEU A O 1
ATOM 763 N N . LEU A 1 93 ? 3.933 7.173 -2.899 1.00 98.00 93 LEU A N 1
ATOM 764 C CA . LEU A 1 93 ? 3.772 7.091 -1.445 1.00 98.00 93 LEU A CA 1
ATOM 765 C C . LEU A 1 93 ? 2.340 7.445 -1.011 1.00 98.00 93 LEU A C 1
ATOM 767 O O . LEU A 1 93 ? 1.800 6.826 -0.099 1.00 98.00 93 LEU A O 1
ATOM 771 N N . GLY A 1 94 ? 1.691 8.397 -1.689 1.00 97.88 94 GLY A N 1
ATOM 772 C CA . GLY A 1 94 ? 0.290 8.739 -1.441 1.00 97.88 94 GLY A CA 1
ATOM 773 C C . GLY A 1 94 ? -0.665 7.558 -1.646 1.00 97.88 94 GLY A C 1
ATOM 774 O O . GLY A 1 94 ? -1.571 7.355 -0.838 1.00 97.88 94 GLY A O 1
ATOM 775 N N . LEU A 1 95 ? -0.439 6.732 -2.675 1.00 98.44 95 LEU A N 1
ATOM 776 C CA . LEU A 1 95 ? -1.210 5.500 -2.873 1.00 98.44 95 LEU A CA 1
ATOM 777 C C . LEU A 1 95 ? -0.980 4.502 -1.733 1.00 98.44 95 LEU A C 1
ATOM 779 O O . LEU A 1 95 ? -1.948 3.937 -1.226 1.00 98.44 95 LEU A O 1
ATOM 783 N N . HIS A 1 96 ? 0.276 4.306 -1.319 1.00 98.50 96 HIS A N 1
ATOM 784 C CA . HIS A 1 96 ? 0.613 3.435 -0.187 1.00 98.50 96 HIS A CA 1
ATOM 785 C C . HIS A 1 96 ? -0.095 3.877 1.099 1.00 98.50 96 HIS A C 1
ATOM 787 O O . HIS A 1 96 ? -0.774 3.074 1.741 1.00 98.50 96 HIS A O 1
ATOM 793 N N . ALA A 1 97 ? -0.024 5.169 1.426 1.00 98.00 97 ALA A N 1
ATOM 794 C CA . ALA A 1 97 ? -0.653 5.732 2.615 1.00 98.00 97 ALA A CA 1
ATOM 795 C C . ALA A 1 97 ? -2.177 5.529 2.621 1.00 98.00 97 ALA A C 1
ATOM 797 O O . ALA A 1 97 ? -2.747 5.155 3.647 1.00 98.00 97 ALA A O 1
ATOM 798 N N . ILE A 1 98 ? -2.838 5.723 1.477 1.00 97.56 98 ILE A N 1
ATOM 799 C CA . ILE A 1 98 ? -4.287 5.526 1.343 1.00 97.56 98 ILE A CA 1
ATOM 800 C C . ILE A 1 98 ? -4.658 4.038 1.437 1.00 97.56 98 ILE A C 1
ATOM 802 O O . ILE A 1 98 ? -5.641 3.697 2.095 1.00 97.56 98 ILE A O 1
ATOM 806 N N . ALA A 1 99 ? -3.864 3.135 0.851 1.00 98.25 99 ALA A N 1
ATOM 807 C CA . ALA A 1 99 ? -4.067 1.692 0.993 1.00 98.25 99 ALA A CA 1
ATOM 808 C C . ALA A 1 99 ? -3.940 1.243 2.461 1.00 98.25 99 ALA A C 1
ATOM 810 O O . ALA A 1 99 ? -4.800 0.515 2.961 1.00 98.25 99 ALA A O 1
ATOM 811 N N . LYS A 1 100 ? -2.922 1.743 3.173 1.00 97.88 100 LYS A N 1
ATOM 812 C CA . LYS A 1 100 ? -2.716 1.517 4.611 1.00 97.88 100 LYS A CA 1
ATOM 813 C C . LYS A 1 100 ? -3.900 2.003 5.441 1.00 97.88 100 LYS A C 1
ATOM 815 O O . LYS A 1 100 ? -4.422 1.248 6.260 1.00 97.88 100 LYS A O 1
ATOM 820 N N . GLN A 1 101 ? -4.341 3.243 5.225 1.00 97.25 101 GLN A N 1
ATOM 821 C CA . GLN A 1 101 ? -5.474 3.819 5.956 1.00 97.25 101 GLN A CA 1
ATOM 822 C C . GLN A 1 101 ? -6.767 3.033 5.724 1.00 97.25 101 GLN A C 1
ATOM 824 O O . GLN A 1 101 ? -7.480 2.741 6.683 1.00 97.25 101 GLN A O 1
ATOM 829 N N . ALA A 1 102 ? -7.030 2.639 4.475 1.00 97.06 102 ALA A N 1
ATOM 830 C CA . ALA A 1 102 ? -8.192 1.834 4.124 1.00 97.06 102 ALA A CA 1
ATOM 831 C C . ALA A 1 102 ? -8.142 0.436 4.758 1.00 97.06 102 ALA A C 1
ATOM 833 O O . ALA A 1 102 ? -9.147 -0.027 5.284 1.00 97.06 102 ALA A O 1
ATOM 834 N N . TYR A 1 103 ? -6.981 -0.227 4.760 1.00 97.31 103 TYR A N 1
ATOM 835 C CA . TYR A 1 103 ? -6.829 -1.543 5.387 1.00 97.31 103 TYR A CA 1
ATOM 836 C C . TYR A 1 103 ? -7.092 -1.507 6.900 1.00 97.31 103 TYR A C 1
ATOM 838 O O . TYR A 1 103 ? -7.799 -2.365 7.427 1.00 97.31 103 TYR A O 1
ATOM 846 N N . TYR A 1 104 ? -6.543 -0.513 7.604 1.00 96.44 104 TYR A N 1
ATOM 847 C CA . TYR A 1 104 ? -6.727 -0.379 9.052 1.00 96.44 104 TYR A CA 1
ATOM 848 C C . TYR A 1 104 ? -8.056 0.284 9.449 1.00 96.44 104 TYR A C 1
ATOM 850 O O . TYR A 1 104 ? -8.286 0.469 10.642 1.00 96.44 104 TYR A O 1
ATOM 858 N N . ASN A 1 105 ? -8.930 0.627 8.492 1.00 94.44 105 ASN A N 1
ATOM 859 C CA . ASN A 1 105 ? -10.184 1.354 8.736 1.00 94.44 105 ASN A CA 1
ATOM 860 C C . ASN A 1 105 ? -9.953 2.597 9.613 1.00 94.44 105 ASN A C 1
ATOM 862 O O . ASN A 1 105 ? -10.611 2.799 10.640 1.00 94.44 105 ASN A O 1
ATOM 866 N N . VAL A 1 106 ? -8.927 3.384 9.264 1.00 94.38 106 VAL A N 1
ATOM 867 C CA . VAL A 1 106 ? -8.488 4.530 10.073 1.00 94.38 106 VAL A CA 1
ATOM 868 C C . VAL A 1 106 ? -9.639 5.518 10.249 1.00 94.38 106 VAL A C 1
ATOM 870 O O . VAL A 1 106 ? -9.944 5.891 11.378 1.00 94.38 106 VAL A O 1
ATOM 873 N N . ASP A 1 107 ? -10.340 5.870 9.174 1.00 90.88 107 ASP A N 1
ATOM 874 C CA . ASP A 1 107 ? -11.461 6.813 9.229 1.00 90.88 107 ASP A CA 1
ATOM 875 C C . ASP A 1 107 ? -12.593 6.330 10.148 1.00 90.88 107 ASP A C 1
ATOM 877 O O . ASP A 1 107 ? -13.119 7.104 10.947 1.00 90.88 107 ASP A O 1
ATOM 881 N N . GLU A 1 108 ? -12.977 5.053 10.060 1.00 92.81 108 GLU A N 1
ATOM 882 C CA . GLU A 1 108 ? -13.991 4.453 10.932 1.00 92.81 108 GLU A CA 1
ATOM 883 C C . GLU A 1 108 ? -13.544 4.448 12.390 1.00 92.81 108 GLU A C 1
ATOM 885 O O . GLU A 1 108 ? -14.346 4.726 13.281 1.00 92.81 108 GLU A O 1
ATOM 890 N N . THR A 1 109 ? -12.265 4.158 12.627 1.00 95.88 109 THR A N 1
ATOM 891 C CA . THR A 1 109 ? -11.675 4.152 13.966 1.00 95.88 109 THR A CA 1
ATOM 892 C C . THR A 1 109 ? -11.732 5.548 14.575 1.00 95.88 109 THR A C 1
ATOM 894 O O . THR A 1 109 ? -12.232 5.714 15.684 1.00 95.88 109 THR A O 1
ATOM 897 N N . PHE A 1 110 ? -11.296 6.571 13.835 1.00 96.00 110 PHE A N 1
ATOM 898 C CA . PHE A 1 110 ? -11.374 7.961 14.284 1.00 96.00 110 PHE A CA 1
ATOM 899 C C . PHE A 1 110 ? -12.815 8.410 14.508 1.00 96.00 110 PHE A C 1
ATOM 901 O O . PHE A 1 110 ? -13.101 9.026 15.530 1.00 96.00 110 PHE A O 1
ATOM 908 N N . LYS A 1 111 ? -13.737 8.049 13.6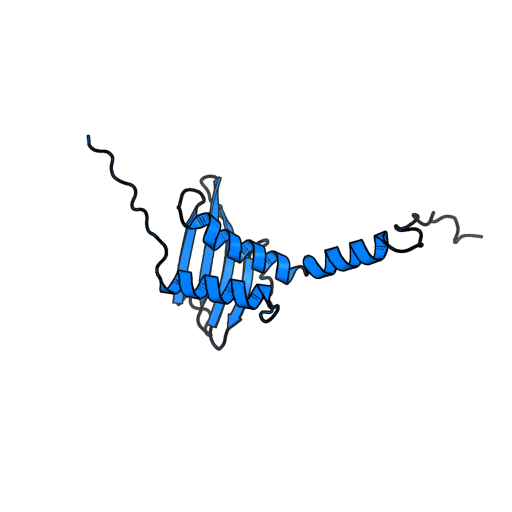09 1.00 95.88 111 LYS A N 1
ATOM 909 C CA . LYS A 1 111 ? -15.162 8.322 13.803 1.00 95.88 111 LYS A CA 1
ATOM 910 C C . LYS A 1 111 ? -15.675 7.708 15.108 1.00 95.88 111 LYS A C 1
ATOM 912 O O . LYS A 1 111 ? -16.310 8.409 15.884 1.00 95.88 111 LYS A O 1
ATOM 917 N N . SER A 1 112 ? -15.365 6.439 15.372 1.00 95.38 112 SER A N 1
ATOM 918 C CA . SER A 1 112 ? -15.770 5.770 16.612 1.00 95.38 112 SER A CA 1
ATOM 919 C C . SER A 1 112 ? -15.189 6.449 17.854 1.00 95.38 112 SER A C 1
ATOM 921 O O . SER A 1 112 ? -15.882 6.558 18.860 1.00 95.38 112 SER A O 1
ATOM 923 N N . ILE A 1 113 ? -13.935 6.909 17.788 1.00 95.81 113 ILE A N 1
ATOM 924 C CA . ILE A 1 113 ? -13.291 7.651 18.880 1.00 95.81 113 ILE A CA 1
ATOM 925 C C . ILE A 1 113 ? -14.022 8.974 19.131 1.00 95.81 113 ILE A C 1
ATOM 927 O O . ILE A 1 113 ? -14.306 9.306 20.278 1.00 95.81 113 ILE A O 1
ATOM 931 N N . PHE A 1 114 ? -14.342 9.729 18.078 1.00 97.00 114 PHE A N 1
ATOM 932 C CA . PHE A 1 114 ? -15.077 10.987 18.214 1.00 97.00 114 PHE A CA 1
ATOM 933 C C . PHE A 1 114 ? -16.482 10.764 18.776 1.00 97.00 114 PHE A C 1
ATOM 935 O O . PHE A 1 114 ? -16.853 11.430 19.737 1.00 97.00 114 PHE A O 1
ATOM 942 N N . ASP A 1 115 ? -17.209 9.769 18.263 1.00 95.94 115 ASP A N 1
ATOM 943 C CA . ASP A 1 115 ? -18.542 9.406 18.756 1.00 95.94 115 ASP A CA 1
ATOM 944 C C . ASP A 1 115 ? -18.518 9.053 20.262 1.00 95.94 115 ASP A C 1
ATOM 946 O O . ASP A 1 115 ? -19.458 9.366 20.998 1.00 95.94 115 ASP A O 1
ATOM 950 N N . GLU A 1 116 ? -17.445 8.415 20.745 1.00 94.88 116 GLU A N 1
ATOM 951 C CA . GLU A 1 116 ? -17.260 8.101 22.165 1.00 94.88 116 GLU A CA 1
ATOM 952 C C . GLU A 1 116 ? -16.939 9.349 23.005 1.00 94.88 116 GLU A C 1
ATOM 954 O O . GLU A 1 116 ? -17.557 9.554 24.056 1.00 94.88 116 GLU A O 1
ATOM 959 N N . LEU A 1 117 ? -16.017 10.198 22.541 1.00 95.44 117 LEU A N 1
ATOM 960 C CA . LEU A 1 117 ? -15.594 11.420 23.237 1.00 95.44 117 LEU A CA 1
ATOM 961 C C . LEU A 1 117 ? -16.684 12.500 23.297 1.00 95.44 117 LEU A C 1
ATOM 963 O O . LEU A 1 117 ? -16.739 13.242 24.276 1.00 95.44 117 LEU A O 1
ATOM 967 N N . ASP A 1 118 ? -17.560 12.563 22.295 1.00 95.88 118 ASP A N 1
ATOM 968 C CA . ASP A 1 118 ? -18.708 13.479 22.263 1.00 95.88 118 ASP A CA 1
ATOM 969 C C . ASP A 1 118 ? -19.883 12.983 23.127 1.00 95.88 118 ASP A C 1
ATOM 971 O O . ASP A 1 118 ? -20.884 13.683 23.316 1.00 95.88 118 ASP A O 1
ATOM 975 N N . SER A 1 119 ? -19.797 11.764 23.667 1.00 93.69 119 SER A N 1
ATOM 976 C CA . SER A 1 119 ? -20.843 11.199 24.510 1.00 93.69 119 SER A CA 1
ATOM 977 C C . SER A 1 119 ? -20.805 11.757 25.939 1.00 93.69 119 SER A C 1
ATOM 979 O O . SER A 1 119 ? -19.760 12.078 26.494 1.00 93.69 119 SER A O 1
ATOM 981 N N . ASN A 1 120 ? -21.959 11.781 26.614 1.00 91.44 120 ASN A N 1
ATOM 982 C CA . ASN A 1 120 ? -22.045 12.164 28.034 1.00 91.44 120 ASN A CA 1
ATOM 983 C C . ASN A 1 120 ? -21.570 11.053 29.000 1.00 91.44 120 ASN A C 1
ATOM 985 O O . ASN A 1 120 ? -21.909 11.077 30.186 1.00 91.44 120 ASN A O 1
ATOM 989 N N . ARG A 1 121 ? -20.873 10.024 28.504 1.00 89.88 121 ARG A N 1
ATOM 990 C CA . ARG A 1 121 ? -20.405 8.885 29.306 1.00 89.88 121 ARG A CA 1
ATOM 991 C C . ARG A 1 121 ? -18.973 9.129 29.779 1.00 89.88 121 ARG A C 1
ATOM 993 O O . ARG A 1 121 ? -18.232 9.912 29.202 1.00 89.88 121 ARG A O 1
ATOM 1000 N N . ILE A 1 122 ? -18.576 8.430 30.840 1.00 87.94 122 ILE A N 1
ATOM 1001 C CA . ILE A 1 122 ? -17.163 8.356 31.225 1.00 87.94 122 ILE A CA 1
ATOM 1002 C C . ILE A 1 122 ? -16.458 7.455 30.207 1.00 87.94 122 ILE A C 1
ATOM 1004 O O . ILE A 1 122 ? -16.876 6.314 30.021 1.00 87.94 122 ILE A O 1
ATOM 1008 N N . VAL A 1 123 ? -15.409 7.977 29.576 1.00 90.69 123 VAL A N 1
ATOM 1009 C CA . VAL A 1 123 ? -14.593 7.287 28.567 1.00 90.69 123 VAL A CA 1
ATOM 1010 C C . VAL A 1 123 ? -13.344 6.685 29.217 1.00 90.69 123 VAL A C 1
ATOM 1012 O O . VAL A 1 123 ? -12.732 7.310 30.088 1.00 90.69 123 VAL A O 1
ATOM 1015 N N . GLY A 1 124 ? -12.954 5.486 28.774 1.00 84.50 124 GLY A N 1
ATOM 1016 C CA . GLY A 1 124 ? -11.777 4.754 29.252 1.00 84.50 124 GLY A CA 1
ATOM 1017 C C . GLY A 1 124 ? -12.077 3.687 30.312 1.00 84.50 124 GLY A C 1
ATOM 1018 O O . GLY A 1 124 ? -13.028 3.775 31.088 1.00 84.50 124 GLY A O 1
ATOM 1019 N N . GLU A 1 125 ? -11.238 2.651 30.357 1.00 80.00 125 GLU A N 1
ATOM 1020 C CA . GLU A 1 125 ? -11.379 1.561 31.322 1.00 80.00 125 GLU A CA 1
ATOM 1021 C C . GLU A 1 125 ? -10.759 1.936 32.676 1.00 80.00 125 GLU A C 1
ATOM 1023 O O . GLU A 1 125 ? -9.573 2.265 32.779 1.00 80.00 125 GLU A O 1
ATOM 1028 N N . LYS A 1 126 ? -11.536 1.820 33.760 1.00 72.81 126 LYS A N 1
ATOM 1029 C CA . LYS A 1 126 ? -10.940 1.673 35.093 1.00 72.81 126 LYS A CA 1
ATOM 1030 C C . LYS A 1 126 ? -10.328 0.279 35.154 1.00 72.81 126 LYS A C 1
ATOM 1032 O O . LYS A 1 126 ? -11.060 -0.699 35.021 1.00 72.81 126 LYS A O 1
ATOM 1037 N N . LYS A 1 127 ? -9.014 0.177 35.391 1.00 65.62 127 LYS A N 1
ATOM 1038 C CA . LYS A 1 127 ? -8.388 -1.106 35.748 1.00 65.62 127 LYS A CA 1
ATOM 1039 C C . LYS A 1 127 ? -9.219 -1.746 36.862 1.00 65.62 127 LYS A C 1
ATOM 1041 O O . LYS A 1 127 ? -9.356 -1.147 37.929 1.00 65.62 127 LYS A O 1
ATOM 1046 N N . LYS A 1 128 ? -9.777 -2.935 36.619 1.00 61.94 128 LYS A N 1
ATOM 1047 C CA . LYS A 1 128 ? -10.298 -3.767 37.704 1.00 61.94 128 LYS A CA 1
ATOM 1048 C C . LYS A 1 128 ? -9.119 -4.085 38.620 1.00 61.94 128 LYS A C 1
ATOM 1050 O O . LYS A 1 128 ? -8.133 -4.659 38.166 1.00 61.94 128 LYS A O 1
ATOM 1055 N N . ASN A 1 129 ? -9.199 -3.686 39.885 1.00 60.16 129 ASN A N 1
ATOM 1056 C CA . ASN A 1 129 ? -8.329 -4.274 40.891 1.00 60.16 129 ASN A CA 1
ATOM 1057 C C . ASN A 1 129 ? -8.762 -5.736 41.029 1.00 60.16 129 ASN A C 1
ATOM 1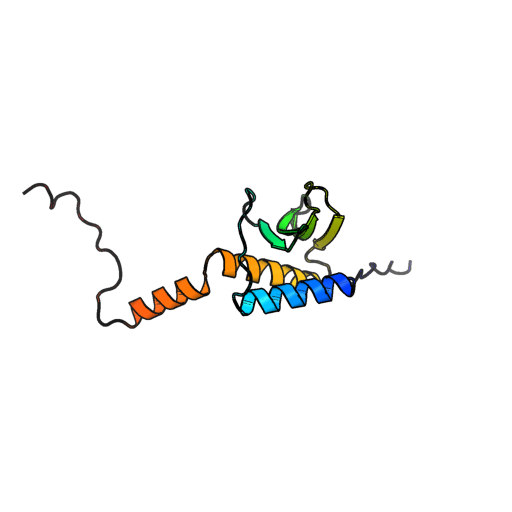059 O O . ASN A 1 129 ? -9.903 -6.001 41.394 1.00 60.16 129 ASN A O 1
ATOM 1063 N N . GLU A 1 130 ? -7.859 -6.675 40.756 1.00 59.12 130 GLU A N 1
ATOM 1064 C CA . GLU A 1 130 ? -8.083 -8.129 40.865 1.00 59.12 130 GLU A CA 1
ATOM 1065 C C . GLU A 1 130 ? -8.440 -8.603 42.296 1.00 59.12 130 GLU A C 1
ATOM 1067 O O . GLU A 1 130 ? -8.601 -9.796 42.528 1.00 59.12 130 GLU A O 1
ATOM 1072 N N . LEU A 1 131 ? -8.579 -7.689 43.266 1.00 57.62 131 LEU A N 1
ATOM 1073 C CA . LEU A 1 131 ? -8.993 -7.987 44.639 1.00 57.62 131 LEU A CA 1
ATOM 1074 C C . LEU A 1 131 ? -10.507 -7.893 44.886 1.00 57.62 131 LEU A C 1
ATOM 1076 O O . LEU A 1 131 ? -10.959 -8.411 45.904 1.00 57.62 131 LEU A O 1
ATOM 1080 N N . ASP A 1 132 ? -11.287 -7.264 44.001 1.00 55.19 132 ASP A N 1
ATOM 1081 C CA . ASP A 1 132 ? -12.732 -7.078 44.234 1.00 55.19 132 ASP A CA 1
ATOM 1082 C C . ASP A 1 132 ? -13.569 -8.331 43.891 1.00 55.19 132 ASP A C 1
ATOM 1084 O O . ASP A 1 132 ? -14.737 -8.403 44.262 1.00 55.19 132 ASP A O 1
ATOM 1088 N N . ASP A 1 133 ? -12.973 -9.346 43.250 1.00 56.66 133 ASP A N 1
ATOM 1089 C CA . ASP A 1 133 ? -13.626 -10.625 42.910 1.00 56.66 133 ASP A CA 1
ATOM 1090 C C . ASP A 1 133 ? -13.418 -11.719 43.998 1.00 56.66 133 ASP A C 1
ATOM 1092 O O . ASP A 1 133 ? -13.697 -12.896 43.764 1.00 56.66 133 ASP A O 1
ATOM 1096 N N . LEU A 1 134 ? -12.917 -11.354 45.191 1.00 52.31 134 LEU A N 1
ATOM 1097 C CA . LEU A 1 134 ? -12.597 -12.271 46.306 1.00 52.31 134 LEU A CA 1
ATOM 1098 C C . LEU A 1 134 ? -13.409 -12.040 47.602 1.00 52.31 134 LEU A C 1
ATOM 1100 O O . LEU A 1 134 ? -13.029 -12.575 48.647 1.00 52.31 134 LEU A O 1
ATOM 1104 N N . ILE A 1 135 ? -14.514 -11.283 47.561 1.00 47.25 135 ILE A N 1
ATOM 1105 C CA . ILE A 1 135 ? -15.414 -11.067 48.718 1.00 47.25 135 ILE A CA 1
ATOM 1106 C C . ILE A 1 135 ? -16.786 -11.694 48.476 1.00 47.25 135 ILE A C 1
ATOM 1108 O O . ILE A 1 135 ? -17.386 -11.413 47.416 1.00 47.25 135 ILE A O 1
#

pLDDT: mean 89.53, std 15.76, range [38.5, 98.69]

Radius of gyration: 21.26 Å; Cα contacts (8 Å, |Δi|>4): 162; chains: 1; bounding box: 55×37×67 Å

Foldseek 3Di:
DDPPPDPQPDDDPVVVVVLVVLLVCLVVVVFAWDDDPDDQKIWGDDPQKIWIWGWDADPVRWIKIKIFIAGNVGHTPDIDIDTPVHPCVVSSVSSSVSSVCSNVVVVVVVVVVVVQVPDPDDDDDDPPPPPVVPD

Secondary structure (DSSP, 8-state):
---------PPPHHHHHHHHHHHHHHHTT----EE-SSTTEEEEEETTEEEEEEEEE-TTS-EEEEEEEE-TTS-EEEEEEEETTSTTHHHHHHHHHHHHHHHTTHHHHHHHHHHHHTSSSPPSPPPPPTTTT--

Mean predicted aligned error: 7.52 Å

Nearest PDB structures (foldseek):
  7u65-assembly1_G  TM=4.581E-01  e=1.598E-03  Escherichia phage T7
  1e42-assembly1_A  TM=4.607E-01  e=5.657E-01  Homo sapiens
  2gia-assembly1_G  TM=3.475E-01  e=3.521E-01  Trypanosoma brucei brucei TREU927
  5iq8-assembly3_C  TM=2.963E-01  e=8.074E-01  Escherichia coli
  3v2u-assembly1_B  TM=3.585E-01  e=3.554E+00  Saccharomyces cerevisiae S288C

Solvent-accessible surface area (backbone atoms only — not comparable to full-atom values): 8187 Å² total; per-residue (Å²): 136,78,83,79,76,74,81,80,80,70,76,51,70,68,57,52,54,49,52,53,52,51,47,55,33,44,77,68,65,74,51,75,52,42,73,59,96,52,97,54,30,39,34,37,79,55,91,64,30,36,38,37,33,34,53,52,70,48,99,83,74,42,53,33,36,35,43,40,32,23,43,77,88,68,50,76,75,52,69,51,78,40,40,73,90,45,91,58,25,67,63,56,46,49,47,44,53,52,47,52,39,60,52,69,40,44,68,61,50,52,50,52,50,49,61,50,71,75,38,99,60,90,79,79,83,77,80,78,64,88,68,74,86,76,121